Protein AF-A0A1G3THP5-F1 (afdb_monomer)

Solvent-accessible surface area (backbone atoms only — not comparable to full-atom values): 10251 Å² total; per-residue (Å²): 130,65,86,86,72,69,82,85,70,84,85,73,82,90,77,93,78,91,86,88,87,84,84,90,81,90,80,81,98,80,82,95,80,71,85,74,74,64,60,74,77,39,87,92,44,72,50,71,66,55,42,56,51,51,51,56,50,51,56,52,38,53,52,41,42,47,55,46,49,52,53,32,54,75,46,64,29,49,76,62,90,88,84,77,66,89,88,74,44,69,65,60,50,55,60,50,39,73,80,68,53,96,65,46,52,39,42,81,39,82,35,46,82,64,58,63,64,30,51,53,34,40,75,72,72,34,54,49,44,70,41,72,43,56,78,46,89,65,86,52,36,67,59,51,52,60,52,50,79,79,54,77,50,88,79,28,47,32,58

Secondary structure (DSSP, 8-state):
--SSS-TT--------------------------SSGGGGG-TTS-SHHHHHHHHHHHHHHHHHHHHHHHHHHHTT-B-------TTSSHHHHHHHHHHH-SS-BEEEEEESS--HHHHHHHHTT-EEEEEE-TT-SS--HHHHHHHHTTS--TT-SB-

pLDDT: mean 77.77, std 23.6, range [28.91, 98.31]

Structure (mmCIF, N/CA/C/O backbone):
data_AF-A0A1G3THP5-F1
#
_entry.id   AF-A0A1G3THP5-F1
#
loop_
_atom_site.group_PDB
_atom_site.id
_atom_site.type_symbol
_atom_site.label_atom_id
_atom_site.label_alt_id
_atom_site.label_comp_id
_atom_site.label_asym_id
_atom_site.label_entity_id
_atom_site.label_seq_id
_atom_site.pdbx_PDB_ins_code
_atom_site.Cartn_x
_atom_site.Cartn_y
_atom_site.Cartn_z
_atom_site.occupancy
_atom_site.B_iso_or_equiv
_atom_site.auth_seq_id
_atom_site.auth_comp_id
_atom_site.auth_asym_id
_atom_site.auth_atom_id
_atom_site.pdbx_PDB_model_num
ATOM 1 N N . MET A 1 1 ? 18.717 -11.619 -1.882 1.00 45.84 1 MET A N 1
ATOM 2 C CA . MET A 1 1 ? 19.310 -10.300 -2.204 1.00 45.84 1 MET A CA 1
ATOM 3 C C . MET A 1 1 ? 18.783 -9.880 -3.571 1.00 45.84 1 MET A C 1
ATOM 5 O O . MET A 1 1 ? 18.995 -10.638 -4.513 1.00 45.84 1 MET A O 1
ATOM 9 N N . CYS A 1 2 ? 18.046 -8.767 -3.670 1.00 42.94 2 CYS A N 1
ATOM 10 C CA . CYS A 1 2 ? 17.528 -8.264 -4.951 1.00 42.94 2 CYS A CA 1
ATOM 11 C C . CYS A 1 2 ? 18.706 -7.951 -5.881 1.00 42.94 2 CYS A C 1
ATOM 13 O O . CYS A 1 2 ? 19.586 -7.182 -5.499 1.00 42.94 2 CYS A O 1
ATOM 15 N N . LYS A 1 3 ? 18.758 -8.582 -7.058 1.00 43.69 3 LYS A N 1
ATOM 16 C CA . LYS A 1 3 ? 19.877 -8.430 -8.005 1.00 43.69 3 LYS A CA 1
ATOM 17 C C . LYS A 1 3 ? 19.733 -7.208 -8.915 1.00 43.69 3 LYS A C 1
ATOM 19 O O . LYS A 1 3 ? 20.721 -6.782 -9.498 1.00 43.69 3 LYS A O 1
ATOM 24 N N . ASP A 1 4 ? 18.541 -6.617 -8.959 1.00 48.41 4 ASP A N 1
ATOM 25 C CA . ASP A 1 4 ? 18.167 -5.667 -10.011 1.00 48.41 4 ASP A CA 1
ATOM 26 C C . ASP A 1 4 ? 18.091 -4.203 -9.540 1.00 48.41 4 ASP A C 1
ATOM 28 O O . ASP A 1 4 ? 17.915 -3.306 -10.355 1.00 48.41 4 ASP A O 1
ATOM 32 N N . CYS A 1 5 ? 18.257 -3.928 -8.239 1.00 48.94 5 CYS A N 1
ATOM 33 C CA . CYS A 1 5 ? 18.034 -2.587 -7.667 1.00 48.94 5 CYS A CA 1
ATOM 34 C C . CYS A 1 5 ? 19.280 -1.933 -7.043 1.00 48.94 5 CYS A C 1
ATOM 36 O O . CYS A 1 5 ? 19.170 -0.981 -6.278 1.00 48.94 5 CYS A O 1
ATOM 38 N N . GLY A 1 6 ? 20.488 -2.426 -7.331 1.00 45.19 6 GLY A N 1
ATOM 39 C CA . GLY A 1 6 ? 21.721 -1.721 -6.946 1.00 45.19 6 GLY A CA 1
ATOM 40 C C . GLY A 1 6 ? 22.001 -1.602 -5.436 1.00 45.19 6 GLY A C 1
ATOM 41 O O . GLY A 1 6 ? 22.964 -0.943 -5.056 1.00 45.19 6 GLY A O 1
ATOM 42 N N . CYS A 1 7 ? 21.246 -2.279 -4.559 1.00 41.06 7 CYS A N 1
ATOM 43 C CA . CYS A 1 7 ? 21.456 -2.256 -3.100 1.00 41.06 7 CYS A CA 1
ATOM 44 C C . CYS A 1 7 ? 22.806 -2.839 -2.621 1.00 41.06 7 CYS A C 1
ATOM 46 O O . CYS A 1 7 ? 23.056 -2.869 -1.421 1.00 41.06 7 CYS A O 1
ATOM 48 N N . SER A 1 8 ? 23.674 -3.329 -3.511 1.00 32.75 8 SER A N 1
ATOM 49 C CA . SER A 1 8 ? 24.929 -4.010 -3.150 1.00 32.75 8 SER A CA 1
ATOM 50 C C . SER A 1 8 ? 26.199 -3.158 -3.286 1.00 32.75 8 SER A C 1
ATOM 52 O O . SER A 1 8 ? 27.281 -3.714 -3.150 1.00 32.75 8 SER A O 1
ATOM 54 N N . ILE A 1 9 ? 26.112 -1.851 -3.574 1.00 43.94 9 ILE A N 1
ATOM 55 C CA . ILE A 1 9 ? 27.302 -1.054 -3.959 1.00 43.94 9 ILE A CA 1
ATOM 56 C C . ILE A 1 9 ? 27.794 -0.086 -2.864 1.00 43.94 9 ILE A C 1
ATOM 58 O O . ILE A 1 9 ? 28.904 0.427 -2.961 1.00 43.94 9 ILE A O 1
ATOM 62 N N . VAL A 1 10 ? 27.051 0.141 -1.777 1.00 35.81 10 VAL A N 1
ATOM 63 C CA . VAL A 1 10 ? 27.459 1.144 -0.774 1.00 35.81 10 VAL A CA 1
ATOM 64 C C . VAL A 1 10 ? 28.277 0.526 0.369 1.00 35.81 10 VAL A C 1
ATOM 66 O O . VAL A 1 10 ? 27.806 0.419 1.497 1.00 35.81 10 VAL A O 1
ATOM 69 N N . GLU A 1 11 ? 29.531 0.157 0.100 1.00 36.47 11 GLU A N 1
ATOM 70 C CA . GLU A 1 11 ? 30.569 0.239 1.138 1.00 36.47 11 GLU A CA 1
ATOM 71 C C . GLU A 1 11 ? 31.128 1.668 1.134 1.00 36.47 11 GLU A C 1
ATOM 73 O O . GLU A 1 11 ? 32.028 1.999 0.366 1.00 36.47 11 GLU A O 1
ATOM 78 N N . HIS A 1 12 ? 30.595 2.539 1.996 1.00 37.97 12 HIS A N 1
ATOM 79 C CA . HIS A 1 12 ? 31.240 3.815 2.305 1.00 37.97 12 HIS A CA 1
ATOM 80 C C . HIS A 1 12 ? 31.624 3.870 3.781 1.00 37.97 12 HIS A C 1
ATOM 82 O O . HIS A 1 12 ? 30.811 4.078 4.678 1.00 37.97 12 HIS A O 1
ATOM 88 N N . SER A 1 13 ? 32.923 3.679 3.993 1.00 31.45 13 SER A N 1
ATOM 89 C CA . SER A 1 13 ? 33.682 3.986 5.198 1.00 31.45 13 SER A CA 1
ATOM 90 C C . SER A 1 13 ? 33.351 5.375 5.756 1.00 31.45 13 SER A C 1
ATOM 92 O O . SER A 1 13 ? 33.459 6.380 5.052 1.00 31.45 13 SER A O 1
ATOM 94 N N . HIS A 1 14 ? 33.015 5.433 7.043 1.00 32.91 14 HIS A N 1
ATOM 95 C CA . HIS A 1 14 ? 32.841 6.673 7.792 1.00 32.91 14 HIS A CA 1
ATOM 96 C C . HIS A 1 14 ? 34.148 7.480 7.864 1.00 32.91 14 HIS A C 1
ATOM 98 O O . HIS A 1 14 ? 35.154 6.995 8.380 1.00 32.91 14 HIS A O 1
ATOM 104 N N . SER A 1 15 ? 34.112 8.750 7.453 1.00 30.56 15 SER A N 1
ATOM 105 C CA . SER A 1 15 ? 35.071 9.757 7.919 1.00 30.56 15 SER A CA 1
ATOM 106 C C . SER A 1 15 ? 34.335 11.041 8.303 1.00 30.56 15 SER A C 1
ATOM 108 O O . SER A 1 15 ? 33.785 11.732 7.448 1.00 30.56 15 SER A O 1
ATOM 110 N N . HIS A 1 16 ? 34.325 11.352 9.598 1.00 42.72 16 HIS A N 1
ATOM 111 C CA . HIS A 1 16 ? 33.852 12.622 10.145 1.00 42.72 16 HIS A CA 1
ATOM 112 C C . HIS A 1 16 ? 34.737 13.785 9.689 1.00 42.72 16 HIS A C 1
ATOM 114 O O . HIS A 1 16 ? 35.948 13.712 9.886 1.00 42.72 16 HIS A O 1
ATOM 120 N N . LYS A 1 17 ? 34.130 14.891 9.233 1.00 32.44 17 LYS A N 1
ATOM 121 C CA . LYS A 1 17 ? 34.606 16.262 9.498 1.00 32.44 17 LYS A CA 1
ATOM 122 C C . LYS A 1 17 ? 33.419 17.227 9.577 1.00 32.44 17 LYS A C 1
ATOM 124 O O . LYS A 1 17 ? 32.581 17.257 8.684 1.00 32.44 17 LYS A O 1
ATOM 129 N N . GLU A 1 18 ? 33.359 17.985 10.668 1.00 37.09 18 GLU A N 1
ATOM 130 C CA . GLU A 1 18 ? 32.409 19.078 10.887 1.00 37.09 18 GLU A CA 1
ATOM 131 C C . GLU A 1 18 ? 32.641 20.255 9.922 1.00 37.09 18 GLU A C 1
ATOM 133 O O . GLU A 1 18 ? 33.788 20.550 9.581 1.00 37.09 18 GLU A O 1
ATOM 138 N N . SER A 1 19 ? 31.575 20.984 9.554 1.00 32.19 19 SER A N 1
ATOM 139 C CA . SER A 1 19 ? 31.334 22.390 9.963 1.00 32.19 19 SER A CA 1
ATOM 140 C C . SER A 1 19 ? 30.453 23.203 8.979 1.00 32.19 19 SER A C 1
ATOM 142 O O . SER A 1 19 ? 30.630 23.166 7.767 1.00 32.19 19 SER A O 1
ATOM 144 N N . HIS A 1 20 ? 29.561 24.005 9.581 1.00 34.69 20 HIS A N 1
ATOM 145 C CA . HIS A 1 20 ? 28.909 25.243 9.109 1.00 34.69 20 HIS A CA 1
ATOM 146 C C . HIS A 1 20 ? 27.498 25.255 8.471 1.00 34.69 20 HIS A C 1
ATOM 148 O O . HIS A 1 20 ? 27.110 24.476 7.612 1.00 34.69 20 HIS A O 1
ATOM 154 N N . SER A 1 21 ? 26.753 26.241 8.986 1.00 35.94 21 SER A N 1
ATOM 155 C CA . SER A 1 21 ? 25.355 26.657 8.831 1.00 35.94 21 SER A CA 1
ATOM 156 C C . SER A 1 21 ? 24.971 27.198 7.449 1.00 35.94 21 SER A C 1
ATOM 158 O O . SER A 1 21 ? 25.844 27.766 6.814 1.00 35.94 21 SER A O 1
ATOM 160 N N . HIS A 1 22 ? 23.670 27.208 7.085 1.00 35.81 22 HIS A N 1
ATOM 161 C CA . HIS A 1 22 ? 22.895 28.424 6.721 1.00 35.81 22 HIS A CA 1
ATOM 162 C C . HIS A 1 22 ? 21.406 28.158 6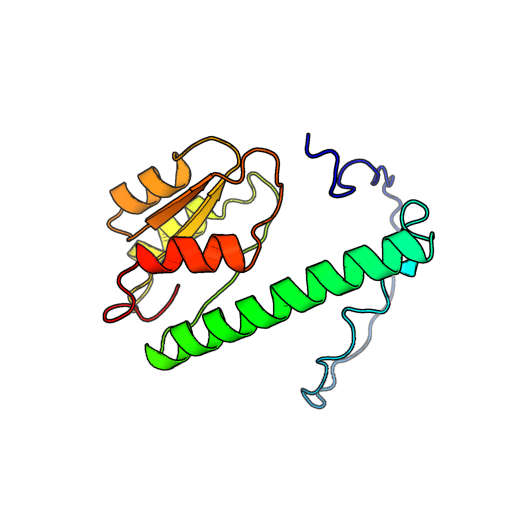.352 1.00 35.81 22 HIS A C 1
ATOM 164 O O . HIS A 1 22 ? 21.101 27.368 5.472 1.00 35.81 22 HIS A O 1
ATOM 170 N N . LYS A 1 23 ? 20.524 28.901 7.048 1.00 30.67 23 LYS A N 1
ATOM 171 C CA . LYS A 1 23 ? 19.254 29.591 6.691 1.00 30.67 23 LYS A CA 1
ATOM 172 C C . LYS A 1 23 ? 18.235 28.999 5.686 1.00 30.67 23 LYS A C 1
ATOM 174 O O . LYS A 1 23 ? 18.523 28.773 4.520 1.00 30.67 23 LYS A O 1
ATOM 179 N N . HIS A 1 24 ? 16.977 28.973 6.146 1.00 41.00 24 HIS A N 1
ATOM 180 C CA . HIS A 1 24 ? 15.733 28.763 5.393 1.00 41.00 24 HIS A CA 1
ATOM 181 C C . HIS A 1 24 ? 15.390 29.903 4.414 1.00 41.00 24 HIS A C 1
ATOM 183 O O . HIS A 1 24 ? 15.560 31.075 4.756 1.00 41.00 24 HIS A O 1
ATOM 189 N N . HIS A 1 25 ? 14.762 29.563 3.281 1.00 28.91 25 HIS A N 1
ATOM 190 C CA . HIS A 1 25 ? 13.753 30.411 2.632 1.00 28.91 25 HIS A CA 1
ATOM 191 C C . HIS A 1 25 ? 12.792 29.578 1.760 1.00 28.91 25 HIS A C 1
ATOM 193 O O . HIS A 1 25 ? 13.227 28.726 0.990 1.00 28.91 25 HIS A O 1
ATOM 199 N N . HIS A 1 26 ? 11.487 29.829 1.901 1.00 44.22 26 HIS A N 1
ATOM 200 C CA . HIS A 1 26 ? 10.405 29.241 1.102 1.00 44.22 26 HIS A CA 1
ATOM 201 C C . HIS A 1 26 ? 10.349 29.836 -0.314 1.00 44.22 26 HIS A C 1
ATOM 203 O O . HIS A 1 26 ? 10.529 31.045 -0.473 1.00 44.22 26 HIS A O 1
ATOM 209 N N . GLY A 1 27 ? 9.998 29.013 -1.310 1.00 31.16 27 GLY A N 1
ATOM 210 C CA . GLY A 1 27 ? 9.650 29.472 -2.657 1.00 31.16 27 GLY A CA 1
ATOM 211 C C . GLY A 1 27 ? 9.184 28.347 -3.589 1.00 31.16 27 GLY A C 1
ATOM 212 O O . GLY A 1 27 ? 10.003 27.594 -4.089 1.00 31.16 27 GLY A O 1
ATOM 213 N N . ASN A 1 28 ? 7.870 28.302 -3.823 1.00 34.28 28 ASN A N 1
ATOM 214 C CA . ASN A 1 28 ? 7.138 27.726 -4.960 1.00 34.28 28 ASN A CA 1
ATOM 215 C C . ASN A 1 28 ? 7.342 26.249 -5.354 1.00 34.28 28 ASN A C 1
ATOM 217 O O . ASN A 1 28 ? 8.298 25.846 -6.006 1.00 34.28 28 ASN A O 1
ATOM 221 N N . SER A 1 29 ? 6.287 25.484 -5.076 1.00 47.81 29 SER A N 1
ATOM 222 C CA . SER A 1 29 ? 5.952 24.172 -5.618 1.00 47.81 29 SER A CA 1
ATOM 223 C C . SER A 1 29 ? 5.668 24.222 -7.125 1.00 47.81 29 SER A C 1
ATOM 225 O O . SER A 1 29 ? 4.537 24.478 -7.523 1.00 47.81 29 SER A O 1
ATOM 227 N N . HIS A 1 30 ? 6.670 23.939 -7.952 1.00 43.38 30 HIS A N 1
ATOM 228 C CA . HIS A 1 30 ? 6.501 23.388 -9.301 1.00 43.38 30 HIS A CA 1
ATOM 229 C C . HIS A 1 30 ? 7.784 22.640 -9.679 1.00 43.38 30 HIS A C 1
ATOM 231 O O . HIS A 1 30 ? 8.674 23.204 -10.304 1.00 43.38 30 HIS A O 1
ATOM 237 N N . GLU A 1 31 ? 7.895 21.367 -9.300 1.00 37.97 31 GLU A N 1
ATOM 238 C CA . GLU A 1 31 ? 8.983 20.505 -9.776 1.00 37.97 31 GLU A CA 1
ATOM 239 C C . GLU A 1 31 ? 8.441 19.096 -10.044 1.00 37.97 31 GLU A C 1
ATOM 241 O O . GLU A 1 31 ? 8.585 18.171 -9.257 1.00 37.97 31 GLU A O 1
ATOM 246 N N . HIS A 1 32 ? 7.772 18.939 -11.188 1.00 45.12 32 HIS A N 1
ATOM 247 C CA . HIS A 1 32 ? 7.472 17.630 -11.780 1.00 45.12 32 HIS A CA 1
ATOM 248 C C . HIS A 1 32 ? 8.368 17.399 -13.003 1.00 45.12 32 HIS A C 1
ATOM 250 O O . HIS A 1 32 ? 7.914 17.013 -14.076 1.00 45.12 32 HIS A O 1
ATOM 256 N N . GLN A 1 33 ? 9.659 17.710 -12.869 1.00 47.84 33 GLN A N 1
ATOM 257 C CA . GLN A 1 33 ? 10.600 17.591 -13.979 1.00 47.84 33 GLN A CA 1
ATOM 258 C C . GLN A 1 33 ? 12.022 17.272 -13.504 1.00 47.84 33 GLN A C 1
ATOM 260 O O . GLN A 1 33 ? 12.969 17.914 -13.932 1.00 47.84 33 GLN A O 1
ATOM 265 N N . LYS A 1 34 ? 12.190 16.298 -12.599 1.00 41.19 34 LYS A N 1
ATOM 266 C CA . LYS A 1 34 ? 13.528 15.815 -12.190 1.00 41.19 34 LYS A CA 1
ATOM 267 C C . LYS A 1 34 ? 13.665 14.299 -12.044 1.00 41.19 34 LYS A C 1
ATOM 269 O O . LYS A 1 34 ? 14.634 13.817 -11.476 1.00 41.19 34 LYS A O 1
ATOM 274 N N . THR A 1 35 ? 12.747 13.513 -12.599 1.00 48.09 35 THR A N 1
ATOM 275 C CA . THR A 1 35 ? 12.878 12.043 -12.591 1.00 48.09 35 THR A CA 1
ATOM 276 C C . THR A 1 35 ? 13.718 11.490 -13.748 1.00 48.09 35 THR A C 1
ATOM 278 O O . THR A 1 35 ? 14.044 10.308 -13.741 1.00 48.09 35 THR A O 1
ATOM 281 N N . HIS A 1 36 ? 14.118 12.319 -14.722 1.00 47.22 36 HIS A N 1
ATOM 282 C CA . HIS A 1 36 ? 14.885 11.864 -15.892 1.00 47.22 36 HIS A CA 1
ATOM 283 C C . HIS A 1 36 ? 16.402 12.112 -15.819 1.00 47.22 36 HIS A C 1
ATOM 285 O O . HIS A 1 36 ? 17.127 11.553 -16.636 1.00 47.22 36 HIS A O 1
ATOM 291 N N . GLU A 1 37 ? 16.910 12.901 -14.867 1.00 44.84 37 GLU A N 1
ATOM 292 C CA . GLU A 1 37 ? 18.334 13.294 -14.863 1.00 44.84 37 GLU A CA 1
ATOM 293 C C . GLU A 1 37 ? 19.275 12.239 -14.251 1.00 44.84 37 GLU A C 1
ATOM 295 O O . GLU A 1 37 ? 20.458 12.223 -14.576 1.00 44.84 37 GLU A O 1
ATOM 300 N N . HIS A 1 38 ? 18.762 11.287 -13.464 1.00 49.25 38 HIS A N 1
ATOM 301 C CA . HIS A 1 38 ? 19.589 10.284 -12.770 1.00 49.25 38 HIS A CA 1
ATOM 302 C C . HIS A 1 38 ? 19.764 8.948 -13.510 1.00 49.25 38 HIS A C 1
ATOM 304 O O . HIS A 1 38 ? 20.424 8.041 -13.005 1.00 49.25 38 HIS A O 1
ATOM 310 N N . LEU A 1 39 ? 1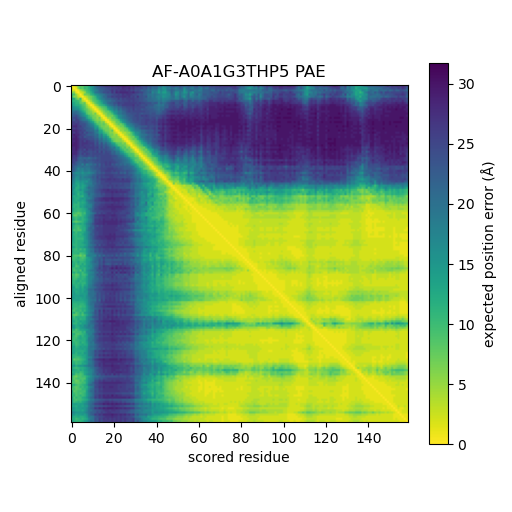9.221 8.801 -14.724 1.00 50.56 39 LEU A N 1
ATOM 311 C CA . LEU A 1 39 ? 19.461 7.602 -15.545 1.00 50.56 39 LEU A CA 1
ATOM 312 C C . LEU A 1 39 ? 20.941 7.463 -15.951 1.00 50.56 39 LEU A C 1
ATOM 314 O O . LEU A 1 39 ? 21.398 6.352 -16.205 1.00 50.56 39 LEU A O 1
ATOM 318 N N . HIS A 1 40 ? 21.687 8.573 -15.978 1.00 49.25 40 HIS A N 1
ATOM 319 C CA . HIS A 1 40 ? 23.096 8.628 -16.380 1.00 49.25 40 HIS A CA 1
ATOM 320 C C . HIS A 1 40 ? 24.099 8.283 -15.264 1.00 49.25 40 HIS A C 1
ATOM 322 O O . HIS A 1 40 ? 25.273 8.050 -15.558 1.00 49.25 40 HIS A O 1
ATOM 328 N N . ASP A 1 41 ? 23.658 8.209 -14.003 1.00 52.44 41 ASP A N 1
ATOM 329 C CA . ASP A 1 41 ? 24.542 7.984 -12.848 1.00 52.44 41 ASP A CA 1
ATOM 330 C C . ASP A 1 41 ? 24.852 6.497 -12.600 1.00 52.44 41 ASP A C 1
ATOM 332 O O . ASP A 1 41 ? 25.655 6.161 -11.728 1.00 52.44 41 ASP A O 1
ATOM 336 N N . ASN A 1 42 ? 24.246 5.584 -13.371 1.00 55.56 42 ASN A N 1
ATOM 337 C CA . ASN A 1 42 ? 24.503 4.150 -13.274 1.00 55.56 42 ASN A CA 1
ATOM 338 C C . ASN A 1 42 ? 25.314 3.649 -14.488 1.00 55.56 42 ASN A C 1
ATOM 340 O O . ASN A 1 42 ? 24.748 3.473 -15.572 1.00 55.56 42 ASN A O 1
ATOM 344 N N . PRO A 1 43 ? 26.617 3.334 -14.326 1.00 56.34 43 PRO A N 1
ATOM 345 C CA . PRO A 1 43 ? 27.487 2.879 -15.414 1.00 56.34 43 PRO A CA 1
ATOM 346 C C . PRO A 1 43 ? 26.973 1.645 -16.167 1.00 56.34 43 PRO A C 1
ATOM 348 O O . PRO A 1 43 ? 27.370 1.416 -17.307 1.00 56.34 43 PRO A O 1
ATOM 351 N N . GLN A 1 44 ? 26.093 0.849 -15.547 1.00 57.97 44 GLN A N 1
ATOM 352 C CA . GLN A 1 44 ? 25.524 -0.367 -16.133 1.00 57.97 44 GLN A CA 1
ATOM 353 C C . GLN A 1 44 ? 24.317 -0.104 -17.050 1.00 57.97 44 GLN A C 1
ATOM 355 O O . GLN A 1 44 ? 23.879 -1.020 -17.744 1.00 57.97 44 GLN A O 1
ATOM 360 N N . LEU A 1 45 ? 23.783 1.123 -17.085 1.00 57.59 45 LEU A N 1
ATOM 361 C CA . LEU A 1 45 ? 22.550 1.471 -17.808 1.00 57.59 45 LEU A CA 1
ATOM 362 C C . LEU A 1 45 ? 22.765 2.455 -18.973 1.00 57.59 45 LEU A C 1
ATOM 364 O O . LEU A 1 45 ? 21.799 2.894 -19.589 1.00 57.59 45 LEU A O 1
ATOM 368 N N . ASN A 1 46 ? 24.018 2.756 -19.325 1.00 62.41 46 ASN A N 1
ATOM 369 C CA . ASN A 1 46 ? 24.373 3.827 -20.265 1.00 62.41 46 ASN A CA 1
ATOM 370 C C . ASN A 1 46 ? 24.283 3.467 -21.766 1.00 62.41 46 ASN A C 1
ATOM 372 O O . ASN A 1 46 ? 24.655 4.284 -22.609 1.00 62.41 46 ASN A O 1
ATOM 376 N N . ASP A 1 47 ? 23.796 2.276 -22.137 1.00 77.56 47 ASP A N 1
ATOM 377 C CA . ASP A 1 47 ? 23.541 1.953 -23.549 1.00 77.56 47 ASP A CA 1
ATOM 378 C C . ASP A 1 47 ? 22.227 2.608 -24.036 1.00 77.56 47 ASP A C 1
ATOM 380 O O . ASP A 1 47 ? 21.189 2.446 -23.387 1.00 77.56 47 ASP A O 1
ATOM 384 N N . PRO A 1 48 ? 22.205 3.308 -25.190 1.00 73.50 48 PRO A N 1
ATOM 385 C CA . PRO A 1 48 ? 21.018 4.018 -25.677 1.00 73.50 48 PRO A CA 1
ATOM 386 C C . PRO A 1 48 ? 19.761 3.152 -25.835 1.00 73.50 48 PRO A C 1
ATOM 388 O O . PRO A 1 48 ? 18.644 3.656 -25.674 1.00 73.50 48 PRO A O 1
ATOM 391 N N . LYS A 1 49 ? 19.903 1.853 -26.144 1.00 74.38 49 LYS A N 1
ATOM 392 C CA . LYS A 1 49 ? 18.744 0.951 -26.229 1.00 74.38 49 LYS A CA 1
ATOM 393 C C . LYS A 1 49 ? 18.203 0.639 -24.839 1.00 74.38 49 LYS A C 1
ATOM 395 O O . LYS A 1 49 ? 16.987 0.661 -24.661 1.00 74.38 49 LYS A O 1
ATOM 400 N N . THR A 1 50 ? 19.082 0.409 -23.866 1.00 73.62 50 THR A N 1
ATOM 401 C CA . THR A 1 50 ? 18.718 0.204 -22.457 1.00 73.62 50 THR A CA 1
ATOM 402 C C . THR A 1 50 ? 17.982 1.417 -21.896 1.00 73.62 50 THR A C 1
ATOM 404 O O . THR A 1 50 ? 16.895 1.259 -21.343 1.00 73.62 50 THR A O 1
ATOM 407 N N . ILE A 1 51 ? 18.492 2.628 -22.142 1.00 78.12 51 ILE A N 1
ATOM 408 C CA . ILE A 1 51 ? 17.833 3.876 -21.728 1.00 78.12 51 ILE A CA 1
ATOM 409 C C . ILE A 1 51 ? 16.435 3.972 -22.351 1.00 78.12 51 ILE A C 1
ATOM 411 O O . ILE A 1 51 ? 15.456 4.152 -21.633 1.00 78.12 51 ILE A O 1
ATOM 415 N N . SER A 1 52 ? 16.306 3.764 -23.668 1.00 75.38 52 SER A N 1
ATOM 416 C CA . SER A 1 52 ? 15.006 3.838 -24.352 1.00 75.38 52 SER A CA 1
ATOM 417 C C . SER A 1 52 ? 13.974 2.848 -23.799 1.00 75.38 52 SER A C 1
ATOM 419 O O . SER A 1 52 ? 12.787 3.171 -23.721 1.00 75.38 52 SER A O 1
ATOM 421 N N . VAL A 1 53 ? 14.401 1.639 -23.424 1.00 79.06 53 VAL A N 1
ATOM 422 C CA . VAL A 1 53 ? 13.514 0.631 -22.831 1.00 79.06 53 VAL A CA 1
ATOM 423 C C . VAL A 1 53 ? 13.095 1.036 -21.420 1.00 79.06 53 VAL A C 1
ATOM 425 O O . VAL A 1 53 ? 11.901 1.000 -21.127 1.00 79.06 53 VAL A O 1
ATOM 428 N N . ILE A 1 54 ? 14.036 1.466 -20.575 1.00 80.88 54 ILE A N 1
ATOM 429 C CA . ILE A 1 54 ? 13.743 1.897 -19.200 1.00 80.88 54 ILE A CA 1
ATOM 430 C C . ILE A 1 54 ? 12.787 3.087 -19.205 1.00 80.88 54 ILE A C 1
ATOM 432 O O . ILE A 1 54 ? 11.775 3.042 -18.513 1.00 80.88 54 ILE A O 1
ATOM 436 N N . THR A 1 55 ? 13.035 4.100 -20.040 1.00 79.56 55 THR A N 1
ATOM 437 C CA . THR A 1 55 ? 12.136 5.255 -20.167 1.00 79.56 55 THR A CA 1
ATOM 438 C C . THR A 1 55 ? 10.722 4.814 -20.533 1.00 79.56 55 THR A C 1
ATOM 440 O O . THR A 1 55 ? 9.776 5.191 -19.858 1.00 79.56 55 THR A O 1
ATOM 443 N N . LYS A 1 56 ? 10.557 3.919 -21.518 1.00 82.94 56 LYS A N 1
ATOM 444 C CA . LYS A 1 56 ? 9.226 3.408 -21.893 1.00 82.94 56 LYS A CA 1
ATOM 445 C C . LYS A 1 56 ? 8.528 2.638 -20.769 1.00 82.94 56 LYS A C 1
ATOM 447 O O . LYS A 1 56 ? 7.299 2.619 -20.735 1.00 82.94 56 LYS A O 1
ATOM 452 N N . ILE A 1 57 ? 9.276 1.947 -19.909 1.00 82.69 57 ILE A N 1
ATOM 453 C CA . ILE A 1 57 ? 8.721 1.231 -18.752 1.00 82.69 57 ILE A CA 1
ATOM 454 C C . ILE A 1 57 ? 8.262 2.236 -17.691 1.00 82.69 57 ILE A C 1
ATOM 456 O O . ILE A 1 57 ? 7.126 2.135 -17.228 1.00 82.69 57 ILE A O 1
ATOM 460 N N . LEU A 1 58 ? 9.095 3.229 -17.369 1.00 87.19 58 LEU A N 1
ATOM 461 C CA . LEU A 1 58 ? 8.754 4.300 -16.429 1.00 87.19 58 LEU A CA 1
ATOM 462 C C . LEU A 1 58 ? 7.543 5.107 -16.914 1.00 87.19 58 LEU A C 1
ATOM 464 O O . LEU A 1 58 ? 6.600 5.286 -16.154 1.00 87.19 58 LEU A O 1
ATOM 468 N N . ASP A 1 59 ? 7.489 5.460 -18.201 1.00 88.62 59 ASP A N 1
ATOM 469 C CA . ASP A 1 59 ? 6.354 6.179 -18.796 1.00 88.62 59 ASP A CA 1
ATOM 470 C C . ASP A 1 59 ? 5.039 5.393 -18.676 1.00 88.62 59 ASP A C 1
ATOM 472 O O . ASP A 1 59 ? 3.963 5.967 -18.499 1.00 88.62 59 ASP A O 1
ATOM 476 N N . LYS A 1 60 ? 5.093 4.061 -18.813 1.00 91.31 60 LYS A N 1
ATOM 477 C CA . LYS A 1 60 ? 3.916 3.203 -18.612 1.00 91.31 60 LYS A CA 1
ATOM 478 C C . LYS A 1 60 ? 3.503 3.162 -17.146 1.00 91.31 60 LYS A C 1
ATOM 480 O O . LYS A 1 60 ? 2.311 3.232 -16.865 1.00 91.31 60 LYS A O 1
ATOM 485 N N . ASN A 1 61 ? 4.470 3.066 -16.238 1.00 92.25 61 ASN A N 1
ATOM 486 C CA . ASN A 1 61 ? 4.209 3.104 -14.806 1.00 92.25 61 ASN A CA 1
ATOM 487 C C . ASN A 1 61 ? 3.590 4.444 -14.378 1.00 92.25 61 ASN A C 1
ATOM 489 O O . ASN A 1 61 ? 2.630 4.447 -13.617 1.00 92.25 61 ASN A O 1
ATOM 493 N N . ASP A 1 62 ? 4.071 5.569 -14.909 1.00 92.75 62 ASP A N 1
ATOM 494 C CA . ASP A 1 62 ? 3.546 6.901 -14.587 1.00 92.75 62 ASP A CA 1
ATOM 495 C C . ASP A 1 62 ? 2.106 7.102 -15.062 1.00 92.75 62 ASP A C 1
ATOM 497 O O . ASP A 1 62 ? 1.310 7.741 -14.364 1.00 92.75 62 ASP A O 1
ATOM 501 N N . LYS A 1 63 ? 1.753 6.521 -16.216 1.00 94.94 63 LYS A N 1
ATOM 502 C CA . LYS A 1 63 ? 0.367 6.493 -16.703 1.00 94.94 63 LYS A CA 1
ATOM 503 C C . LYS A 1 63 ? -0.543 5.741 -15.739 1.00 94.94 63 LYS A C 1
ATOM 505 O O . LYS A 1 63 ? -1.564 6.290 -15.337 1.00 94.94 63 LYS A O 1
ATOM 510 N N . GLU A 1 64 ? -0.152 4.544 -15.306 1.00 96.50 64 GLU A N 1
ATOM 511 C CA . GLU A 1 64 ? -0.949 3.802 -14.321 1.00 96.50 64 GLU A CA 1
ATOM 512 C C . GLU A 1 64 ? -0.981 4.462 -12.950 1.00 96.50 64 GLU A C 1
ATOM 514 O O . GLU A 1 64 ? -2.019 4.497 -12.295 1.00 96.50 64 GLU A O 1
ATOM 519 N N . ALA A 1 65 ? 0.125 5.061 -12.517 1.00 96.69 65 ALA A N 1
ATOM 520 C CA . ALA A 1 65 ? 0.137 5.843 -11.291 1.00 96.69 65 ALA A CA 1
ATOM 521 C C . ALA A 1 65 ? -0.846 7.024 -11.389 1.00 96.69 65 ALA A C 1
ATOM 523 O O . ALA A 1 65 ? -1.459 7.392 -10.390 1.00 96.69 65 ALA A O 1
ATOM 524 N N . GLY A 1 66 ? -1.022 7.598 -12.586 1.00 97.69 66 GLY A N 1
ATOM 525 C CA . GLY A 1 66 ? -2.063 8.582 -12.889 1.00 97.69 66 GLY A CA 1
ATOM 526 C C . GLY A 1 66 ? -3.464 8.043 -12.630 1.00 97.69 66 GLY A C 1
ATOM 527 O O . GLY A 1 66 ? -4.199 8.641 -11.848 1.00 97.69 66 GLY A O 1
ATOM 528 N N . HIS A 1 67 ? -3.790 6.882 -13.195 1.00 97.50 67 HIS A N 1
ATOM 529 C CA . HIS A 1 67 ? -5.080 6.225 -12.980 1.00 97.50 67 HIS A CA 1
ATOM 530 C C . HIS A 1 67 ? -5.330 5.875 -11.507 1.00 97.50 67 HIS A C 1
ATOM 532 O O . HIS A 1 67 ? -6.422 6.111 -10.994 1.00 97.50 67 HIS A O 1
ATOM 538 N N . ASN A 1 68 ? -4.317 5.388 -10.787 1.00 97.69 68 ASN A N 1
ATOM 539 C CA . ASN A 1 68 ? -4.443 5.113 -9.354 1.00 97.69 68 ASN A CA 1
ATOM 540 C C . ASN A 1 68 ? -4.720 6.394 -8.555 1.00 97.69 68 ASN A C 1
ATOM 542 O O . ASN A 1 68 ? -5.577 6.392 -7.676 1.00 97.69 68 ASN A O 1
ATOM 546 N N . ARG A 1 69 ? -4.042 7.507 -8.873 1.00 98.25 69 ARG A N 1
ATOM 547 C CA . ARG A 1 69 ? -4.309 8.808 -8.236 1.00 98.25 69 ARG A CA 1
ATOM 548 C C . ARG A 1 69 ? -5.732 9.287 -8.502 1.00 98.25 69 ARG A C 1
ATOM 550 O O . ARG A 1 69 ? -6.387 9.749 -7.577 1.00 98.25 69 ARG A O 1
ATOM 557 N N . GLU A 1 70 ? -6.216 9.170 -9.736 1.00 98.00 70 GLU A N 1
ATOM 558 C CA . GLU A 1 70 ? -7.608 9.492 -10.079 1.00 98.00 70 GLU A CA 1
ATOM 559 C C . GLU A 1 70 ? -8.595 8.645 -9.268 1.00 98.00 70 GLU A C 1
ATOM 561 O O . GLU A 1 70 ? -9.571 9.182 -8.750 1.00 98.00 70 GLU A O 1
ATOM 566 N N . HIS A 1 71 ? -8.304 7.353 -9.094 1.00 97.25 71 HIS A N 1
ATOM 567 C CA . HIS A 1 71 ? -9.122 6.439 -8.304 1.00 97.25 71 HIS A CA 1
ATOM 568 C C . HIS A 1 71 ? -9.146 6.804 -6.812 1.00 97.25 71 HIS A C 1
ATOM 570 O O . HIS A 1 71 ? -10.217 6.879 -6.221 1.00 97.25 71 HIS A O 1
ATOM 576 N N . PHE A 1 72 ? -8.002 7.103 -6.194 1.00 98.12 72 PHE A N 1
ATOM 577 C CA . PHE A 1 72 ? -7.982 7.592 -4.810 1.00 98.12 72 PHE A CA 1
ATOM 578 C C . PHE A 1 72 ? -8.733 8.922 -4.663 1.00 98.12 72 PHE A C 1
ATOM 580 O O . PHE A 1 72 ? -9.553 9.076 -3.759 1.00 98.12 72 PHE A O 1
ATOM 587 N N . ASN A 1 73 ? -8.526 9.854 -5.600 1.00 97.62 73 ASN A N 1
ATOM 588 C CA . ASN A 1 73 ? -9.198 11.152 -5.598 1.00 97.62 73 ASN A CA 1
ATOM 589 C C . ASN A 1 73 ? -10.720 11.024 -5.745 1.00 97.62 73 ASN A C 1
ATOM 591 O O . ASN A 1 73 ? -11.448 11.772 -5.097 1.00 97.62 73 ASN A O 1
ATOM 595 N N . SER A 1 74 ? -11.221 10.086 -6.559 1.00 97.25 74 SER A N 1
ATOM 596 C CA . SER A 1 74 ? -12.669 9.883 -6.710 1.00 97.25 74 SER A CA 1
ATOM 597 C C . SER A 1 74 ? -13.332 9.379 -5.428 1.00 97.25 74 SER A C 1
ATOM 599 O O . SER A 1 74 ? -14.506 9.664 -5.214 1.00 97.25 74 SER A O 1
ATOM 601 N N . HIS A 1 75 ? -12.578 8.680 -4.575 1.00 97.50 75 HIS A N 1
ATOM 602 C CA . HIS A 1 75 ? -13.017 8.220 -3.252 1.00 97.50 75 HIS A CA 1
ATOM 603 C C . HIS A 1 75 ? -12.649 9.206 -2.131 1.00 97.50 75 HIS A C 1
ATOM 605 O O . HIS A 1 75 ? -12.952 8.958 -0.973 1.00 97.50 75 HIS A O 1
ATOM 611 N N . SER A 1 76 ? -12.016 10.342 -2.455 1.00 97.69 76 SER A N 1
ATOM 612 C CA . SER A 1 76 ? -11.489 11.311 -1.478 1.00 97.69 76 SER A CA 1
ATOM 613 C C . SER A 1 76 ? -10.510 10.707 -0.454 1.00 97.69 76 SER A C 1
ATOM 615 O O . SER A 1 76 ? -10.411 11.199 0.667 1.00 97.69 76 SER A O 1
ATOM 617 N N . VAL A 1 77 ? -9.758 9.676 -0.853 1.00 98.31 77 VAL A N 1
ATOM 618 C CA . VAL A 1 77 ? -8.769 8.986 -0.010 1.00 98.31 77 VAL A CA 1
ATOM 619 C C . VAL A 1 77 ? -7.387 9.606 -0.196 1.00 98.31 77 VAL A C 1
ATOM 621 O O . VAL A 1 77 ? -6.892 9.725 -1.320 1.00 98.31 77 VAL A O 1
ATOM 624 N N . LEU A 1 78 ? -6.712 9.945 0.902 1.00 98.00 78 LEU A N 1
ATOM 625 C CA . LEU A 1 78 ? -5.300 10.321 0.869 1.00 98.00 78 LEU A CA 1
ATOM 626 C C . LEU A 1 78 ? -4.431 9.064 0.737 1.00 98.00 78 LEU A C 1
ATOM 628 O O . LEU A 1 78 ? -4.373 8.255 1.655 1.00 98.00 78 LEU A O 1
ATOM 632 N N . CYS A 1 79 ? -3.708 8.923 -0.374 1.00 97.31 79 CYS A N 1
ATOM 633 C CA . CYS A 1 79 ? -2.744 7.834 -0.544 1.00 97.31 79 CYS A CA 1
ATOM 634 C C . CYS A 1 79 ? -1.343 8.239 -0.057 1.00 97.31 79 CYS A C 1
ATOM 636 O O . CYS A 1 79 ? -0.805 9.265 -0.487 1.00 97.31 79 CYS A O 1
ATOM 638 N N . ILE A 1 80 ? -0.732 7.418 0.803 1.00 96.88 80 ILE A N 1
ATOM 639 C CA . ILE A 1 80 ? 0.615 7.617 1.349 1.00 96.88 80 ILE A CA 1
ATOM 640 C C . ILE A 1 80 ? 1.499 6.416 1.007 1.00 96.88 80 ILE A C 1
ATOM 642 O O . ILE A 1 80 ? 1.315 5.309 1.498 1.00 96.88 80 ILE A O 1
ATOM 646 N N . ASN A 1 81 ? 2.556 6.653 0.228 1.00 95.69 81 ASN A N 1
ATOM 647 C CA . ASN A 1 81 ? 3.588 5.644 0.003 1.00 95.69 81 ASN A CA 1
ATOM 648 C C . ASN A 1 81 ? 4.640 5.673 1.128 1.00 95.69 81 ASN A C 1
ATOM 650 O O . ASN A 1 81 ? 5.466 6.589 1.185 1.00 95.69 81 ASN A O 1
ATOM 654 N N . LEU A 1 82 ? 4.640 4.659 2.000 1.00 94.69 82 LEU A N 1
ATOM 655 C CA . LEU A 1 82 ? 5.600 4.529 3.099 1.00 94.69 82 LEU A CA 1
ATOM 656 C C . LEU A 1 82 ? 6.780 3.612 2.733 1.00 94.69 82 LEU A C 1
ATOM 658 O O . LEU A 1 82 ? 6.702 2.387 2.835 1.00 94.69 82 LEU A O 1
ATOM 662 N N . MET A 1 83 ? 7.922 4.213 2.392 1.00 92.38 83 MET A N 1
ATOM 663 C CA . MET A 1 83 ? 9.163 3.493 2.072 1.00 92.38 83 MET A CA 1
ATOM 664 C C . MET A 1 83 ? 10.175 3.553 3.222 1.00 92.38 83 MET A C 1
ATOM 666 O O . MET A 1 83 ? 10.381 4.596 3.839 1.00 92.38 83 MET A O 1
ATOM 670 N N . SER A 1 84 ? 10.849 2.435 3.501 1.00 90.06 84 SER A N 1
ATOM 671 C CA . SER A 1 84 ? 11.951 2.371 4.470 1.00 90.06 84 SER A CA 1
ATOM 672 C C . SER A 1 84 ? 12.829 1.145 4.228 1.00 90.06 84 SER A C 1
ATOM 674 O O . SER A 1 84 ? 12.398 0.188 3.581 1.00 90.06 84 SER A O 1
ATOM 676 N N . SER A 1 85 ? 13.994 1.102 4.875 1.00 89.94 85 SER A N 1
ATOM 677 C CA . SER A 1 85 ? 14.793 -0.122 4.980 1.00 89.94 85 SER A CA 1
ATOM 678 C C . SER A 1 85 ? 14.024 -1.258 5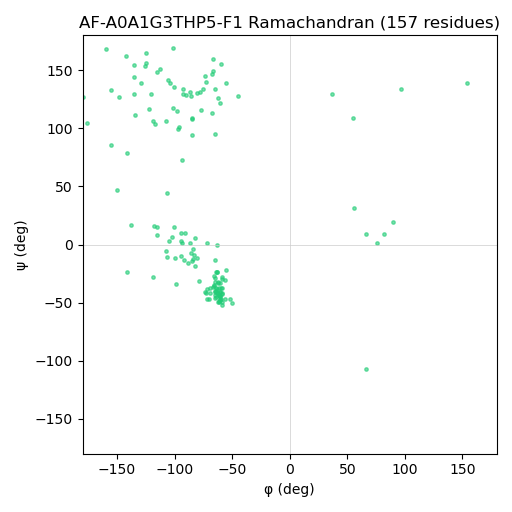.687 1.00 89.94 85 SER A C 1
ATOM 680 O O . SER A 1 85 ? 13.103 -0.996 6.479 1.00 89.94 85 SER A O 1
ATOM 682 N N . PRO A 1 86 ? 14.377 -2.532 5.432 1.00 86.06 86 PRO A N 1
ATOM 683 C CA . PRO A 1 86 ? 13.852 -3.664 6.192 1.00 86.06 86 PRO A CA 1
ATOM 684 C C . PRO A 1 86 ? 14.112 -3.500 7.695 1.00 86.06 86 PRO A C 1
ATOM 686 O O . PRO A 1 86 ? 15.182 -3.050 8.100 1.00 86.06 86 PRO A O 1
ATOM 689 N N . GLY A 1 87 ? 13.133 -3.852 8.531 1.00 86.25 87 GLY A N 1
ATOM 690 C CA . GLY A 1 87 ? 13.274 -3.791 9.991 1.00 86.25 87 GLY A CA 1
ATOM 691 C C . GLY A 1 87 ? 13.191 -2.393 10.622 1.00 86.25 87 GLY A C 1
ATOM 692 O O . GLY A 1 87 ? 13.254 -2.295 11.841 1.00 86.25 87 GLY A O 1
ATOM 693 N N . SER A 1 88 ? 12.978 -1.314 9.856 1.00 92.88 88 SER A N 1
ATOM 694 C CA . SER A 1 88 ? 12.842 0.052 10.409 1.00 92.88 88 SER A CA 1
ATOM 695 C C . SER A 1 88 ? 11.536 0.317 11.174 1.00 92.88 88 SER A C 1
ATOM 697 O O . SER A 1 88 ? 11.320 1.432 11.632 1.00 92.88 88 SER A O 1
ATOM 699 N N . GLY A 1 89 ? 10.656 -0.681 11.303 1.00 93.50 89 GLY A N 1
ATOM 700 C CA . GLY A 1 89 ? 9.452 -0.577 12.130 1.00 93.50 89 GLY A CA 1
ATOM 701 C C . GLY A 1 89 ? 8.194 -0.046 11.436 1.00 93.50 89 GLY A C 1
ATOM 702 O O . GLY A 1 89 ? 7.273 0.348 12.141 1.00 93.50 89 GLY A O 1
ATOM 703 N N . LYS A 1 90 ? 8.099 -0.070 10.094 1.00 95.06 90 LYS A N 1
ATOM 704 C CA . LYS A 1 90 ? 6.883 0.350 9.351 1.00 95.06 90 LYS A CA 1
ATOM 705 C C . LYS A 1 90 ? 5.609 -0.303 9.890 1.00 95.06 90 LYS A C 1
ATOM 707 O O . LYS A 1 90 ? 4.652 0.383 10.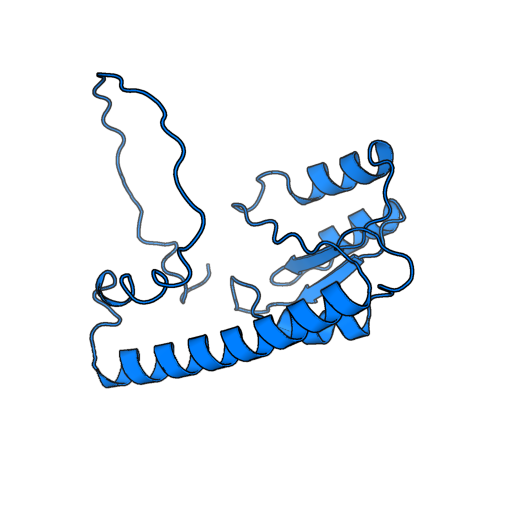219 1.00 95.06 90 LYS A O 1
ATOM 712 N N . THR A 1 91 ? 5.629 -1.623 10.041 1.00 94.38 91 THR A N 1
ATOM 713 C CA . THR A 1 91 ? 4.472 -2.391 10.512 1.00 94.38 91 THR A CA 1
ATOM 714 C C . THR A 1 91 ? 4.109 -2.022 11.948 1.00 94.38 91 THR A C 1
ATOM 716 O O . THR A 1 91 ? 2.943 -1.808 12.242 1.00 94.38 91 THR A O 1
ATOM 719 N N . ALA A 1 92 ? 5.105 -1.840 12.822 1.00 95.31 92 ALA A N 1
ATOM 720 C CA . ALA A 1 92 ? 4.876 -1.419 14.207 1.00 95.31 92 ALA A CA 1
ATOM 721 C C . ALA A 1 92 ? 4.300 0.006 14.307 1.00 95.31 92 ALA A C 1
ATOM 723 O O . ALA A 1 92 ? 3.472 0.284 15.175 1.00 95.31 92 ALA A O 1
ATOM 724 N N . LEU A 1 93 ? 4.715 0.907 13.409 1.00 96.06 93 LEU A N 1
ATOM 725 C CA . LEU A 1 93 ? 4.145 2.247 13.297 1.00 96.06 93 LEU A CA 1
ATOM 726 C C . LEU A 1 93 ? 2.660 2.178 12.919 1.00 96.06 93 LEU A C 1
ATOM 728 O O . LEU A 1 93 ? 1.842 2.791 13.595 1.00 96.06 93 LEU A O 1
ATOM 732 N N . LEU A 1 94 ? 2.311 1.406 11.888 1.00 96.44 94 LEU A N 1
ATOM 733 C CA . LEU A 1 94 ? 0.924 1.243 11.437 1.00 96.44 94 LEU A CA 1
ATOM 734 C C . LEU A 1 94 ? 0.044 0.557 12.498 1.00 96.44 94 LEU A C 1
ATOM 736 O O . LEU A 1 94 ? -1.080 0.989 12.733 1.00 96.44 94 LEU A O 1
ATOM 740 N N . GLU A 1 95 ? 0.571 -0.452 13.196 1.00 96.00 95 GLU A N 1
ATOM 741 C CA . GLU A 1 95 ? -0.106 -1.098 14.333 1.00 96.00 95 GLU A CA 1
ATOM 742 C C . GLU A 1 95 ? -0.356 -0.138 15.502 1.00 96.00 95 GLU A C 1
ATOM 744 O O . GLU A 1 95 ? -1.331 -0.300 16.226 1.00 96.00 95 GLU A O 1
ATOM 749 N N . SER A 1 96 ? 0.534 0.831 15.725 1.00 96.12 96 SER A N 1
ATOM 750 C CA . SER A 1 96 ? 0.346 1.847 16.769 1.00 96.12 96 SER A CA 1
ATOM 751 C C . SER A 1 96 ? -0.627 2.934 16.312 1.00 96.12 96 SER A C 1
ATOM 753 O O . SER A 1 96 ? -1.360 3.497 17.122 1.00 96.12 96 SER A O 1
ATOM 755 N N . LEU A 1 97 ? -0.651 3.223 15.008 1.00 95.62 97 LEU A N 1
ATOM 756 C CA . LEU A 1 97 ? -1.538 4.215 14.417 1.00 95.62 97 LEU A CA 1
ATOM 757 C C . LEU A 1 97 ? -3.011 3.808 14.539 1.00 95.62 97 LEU A C 1
ATOM 759 O O . LEU A 1 97 ? -3.836 4.689 14.748 1.00 95.62 97 LEU A O 1
ATOM 763 N N . SER A 1 98 ? -3.349 2.511 14.508 1.00 93.38 98 SER A N 1
ATOM 764 C CA . SER A 1 98 ? -4.739 2.063 14.727 1.00 93.38 98 SER A CA 1
ATOM 765 C C . SER A 1 98 ? -5.313 2.483 16.075 1.00 93.38 98 SER A C 1
ATOM 767 O O . SER A 1 98 ? -6.522 2.646 16.197 1.00 93.38 98 SER A O 1
ATOM 769 N N . ASP A 1 99 ? -4.453 2.646 17.080 1.00 92.56 99 ASP A N 1
ATOM 770 C CA . ASP A 1 99 ? -4.862 2.985 18.442 1.00 92.56 99 ASP A CA 1
ATOM 771 C C . ASP A 1 99 ? -4.877 4.515 18.672 1.00 92.56 99 ASP A C 1
ATOM 773 O O . ASP A 1 99 ? -5.413 4.981 19.677 1.00 92.56 99 ASP A O 1
ATOM 777 N N . LEU A 1 100 ? -4.280 5.299 17.762 1.00 94.56 100 LEU A N 1
ATOM 778 C CA . LEU A 1 100 ? -4.044 6.743 17.918 1.00 94.56 100 LEU A CA 1
ATOM 779 C C . LEU A 1 100 ? -4.747 7.617 16.873 1.00 94.56 100 LEU A C 1
ATOM 781 O O . LEU A 1 100 ? -4.999 8.789 17.146 1.00 94.56 100 LEU A O 1
ATOM 785 N N . ALA A 1 101 ? -5.000 7.087 15.678 1.00 93.62 101 ALA A N 1
ATOM 786 C CA . ALA A 1 101 ? -5.621 7.829 14.592 1.00 93.62 101 ALA A CA 1
ATOM 787 C C . ALA A 1 101 ? -7.109 8.071 14.864 1.00 93.62 101 ALA A C 1
ATOM 789 O O . ALA A 1 101 ? -7.832 7.186 15.317 1.00 93.62 101 ALA A O 1
ATOM 790 N N . ASP A 1 102 ? -7.573 9.271 14.529 1.00 95.38 102 ASP A N 1
ATOM 791 C CA . ASP A 1 102 ? -8.985 9.662 14.517 1.00 95.38 102 ASP A CA 1
ATOM 792 C C . ASP A 1 1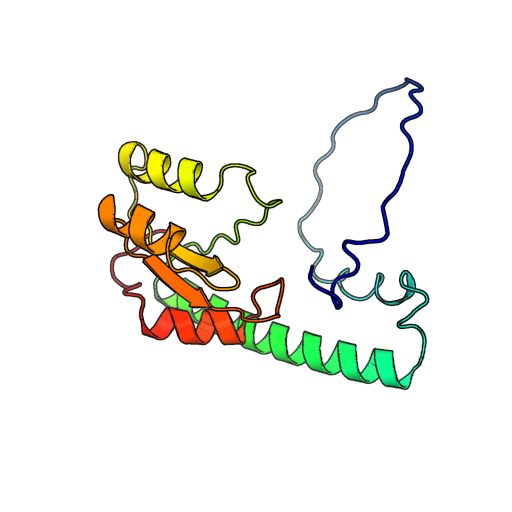02 ? -9.634 9.501 13.129 1.00 95.38 102 ASP A C 1
ATOM 794 O O . ASP A 1 102 ? -10.774 9.915 12.920 1.00 95.38 102 ASP A O 1
ATOM 798 N N . PHE A 1 103 ? -8.925 8.859 12.198 1.00 95.75 103 PHE A N 1
ATOM 799 C CA . PHE A 1 103 ? -9.340 8.587 10.825 1.00 95.75 103 PHE A CA 1
ATOM 800 C C . PHE A 1 103 ? -9.260 7.090 10.507 1.00 95.75 103 PHE A C 1
ATOM 802 O O . PHE A 1 103 ? -8.501 6.334 11.121 1.00 95.75 103 PHE A O 1
ATOM 809 N N . LYS A 1 104 ? -10.036 6.649 9.518 1.00 95.81 104 LYS A N 1
ATOM 810 C CA . LYS A 1 104 ? -10.017 5.273 9.023 1.00 95.81 104 LYS A CA 1
ATOM 811 C C . LYS A 1 104 ? -8.948 5.123 7.961 1.00 95.81 104 LYS A C 1
ATOM 813 O O . LYS A 1 104 ? -8.895 5.898 7.007 1.00 95.81 104 LYS A O 1
ATOM 818 N N . PHE A 1 105 ? -8.127 4.093 8.096 1.00 97.38 105 PHE A N 1
ATOM 819 C CA . PHE A 1 105 ? -7.129 3.789 7.090 1.00 97.38 105 PHE A CA 1
ATOM 820 C C . PHE A 1 105 ? -7.076 2.310 6.756 1.00 97.38 105 PHE A C 1
ATOM 822 O O . PHE A 1 105 ? -7.411 1.437 7.562 1.00 97.38 105 PHE A O 1
ATOM 829 N N . CYS A 1 106 ? -6.617 2.056 5.543 1.00 97.19 106 CYS A N 1
ATOM 830 C CA . CYS A 1 106 ? -6.342 0.733 5.028 1.00 97.19 106 CYS A CA 1
ATOM 831 C C . CYS A 1 106 ? -4.889 0.676 4.539 1.00 97.19 106 CYS A C 1
ATOM 833 O O . CYS A 1 106 ? -4.230 1.706 4.443 1.00 97.19 106 CYS A O 1
ATOM 835 N N . VAL A 1 107 ? -4.349 -0.524 4.320 1.00 97.38 107 VAL A N 1
ATOM 836 C CA . VAL A 1 107 ? -2.928 -0.702 3.990 1.00 97.38 107 VAL A CA 1
ATOM 837 C C . VAL A 1 107 ? -2.760 -1.680 2.838 1.00 97.38 107 VAL A C 1
ATOM 839 O O . VAL A 1 107 ? -3.246 -2.810 2.878 1.00 97.38 107 VAL A O 1
ATOM 842 N N . VAL A 1 108 ? -1.993 -1.276 1.832 1.00 96.88 108 VAL A N 1
ATOM 843 C CA . VAL A 1 108 ? -1.439 -2.192 0.833 1.00 96.88 108 VAL A CA 1
ATOM 844 C C . VAL A 1 108 ? -0.002 -2.513 1.236 1.00 96.88 108 VAL A C 1
ATOM 846 O O . VAL A 1 108 ? 0.854 -1.633 1.282 1.00 96.88 108 VAL A O 1
ATOM 849 N N . GLU A 1 109 ? 0.257 -3.774 1.566 1.00 95.12 109 GLU A N 1
ATOM 850 C CA . GLU A 1 109 ? 1.556 -4.251 2.042 1.00 95.12 109 GLU A CA 1
ATOM 851 C C . GLU A 1 109 ? 2.307 -4.927 0.887 1.00 95.12 109 GLU A C 1
ATOM 853 O O . GLU A 1 109 ? 1.710 -5.679 0.119 1.00 95.12 109 GLU A O 1
ATOM 858 N N . GLY A 1 110 ? 3.599 -4.629 0.733 1.00 92.12 110 GLY A N 1
ATOM 859 C CA . GLY A 1 110 ? 4.462 -5.262 -0.260 1.00 92.12 110 GLY A CA 1
ATOM 860 C C . GLY A 1 110 ? 5.618 -6.004 0.400 1.00 92.12 110 GLY A C 1
ATOM 861 O O . GLY A 1 110 ? 6.595 -5.373 0.805 1.00 92.12 110 GLY A O 1
ATOM 862 N N . ASP A 1 111 ? 5.546 -7.332 0.402 1.00 88.69 111 ASP A N 1
ATOM 863 C CA . ASP A 1 111 ? 6.588 -8.244 0.882 1.00 88.69 111 ASP A CA 1
ATOM 864 C C . ASP A 1 111 ? 6.936 -9.243 -0.237 1.00 88.69 111 ASP A C 1
ATOM 866 O O . ASP A 1 111 ? 6.133 -9.540 -1.127 1.00 88.69 111 ASP A O 1
ATOM 870 N N . LEU A 1 112 ? 8.162 -9.762 -0.213 1.00 82.56 112 LEU A N 1
ATOM 871 C CA . LEU A 1 112 ? 8.679 -10.695 -1.212 1.00 82.56 112 LEU A CA 1
ATOM 872 C C . LEU A 1 112 ? 7.896 -12.012 -1.199 1.00 82.56 112 LEU A C 1
ATOM 874 O O . LEU A 1 112 ? 7.542 -12.525 -2.261 1.00 82.56 112 LEU A O 1
ATOM 878 N N . GLU A 1 113 ? 7.631 -12.561 -0.008 1.00 73.31 113 GLU A N 1
ATOM 879 C CA . GLU A 1 113 ? 7.145 -13.943 0.119 1.00 73.31 113 GLU A CA 1
ATOM 880 C C . GLU A 1 113 ? 6.086 -14.176 1.205 1.00 73.31 113 GLU A C 1
ATOM 882 O O . GLU A 1 113 ? 5.337 -15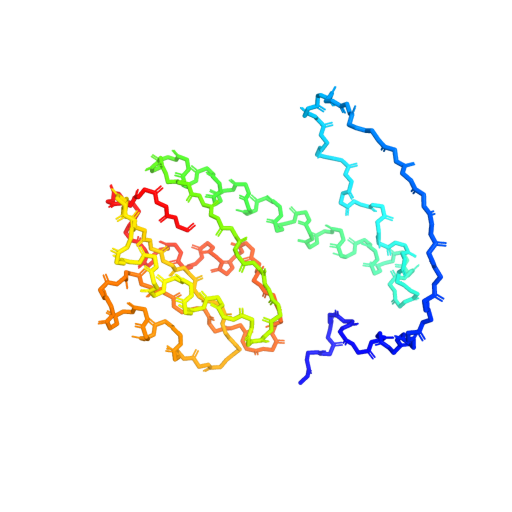.149 1.104 1.00 73.31 113 GLU A O 1
ATOM 887 N N . THR A 1 114 ? 5.996 -13.348 2.252 1.00 82.81 114 THR A N 1
ATOM 888 C CA . THR A 1 114 ? 5.143 -13.664 3.411 1.00 82.81 114 THR A CA 1
ATOM 889 C C . THR A 1 114 ? 3.960 -12.717 3.553 1.00 82.81 114 THR A C 1
ATOM 891 O O . THR A 1 114 ? 4.043 -11.564 3.171 1.00 82.81 114 THR A O 1
ATOM 894 N N . SER A 1 115 ? 2.851 -13.196 4.126 1.00 87.88 115 SER A N 1
ATOM 895 C CA . SER A 1 115 ? 1.699 -12.360 4.502 1.00 87.88 115 SER A CA 1
ATOM 896 C C . SER A 1 115 ? 1.783 -11.832 5.935 1.00 87.88 115 SER A C 1
ATOM 898 O O . SER A 1 115 ? 0.798 -11.322 6.464 1.00 87.88 115 SER A O 1
ATOM 900 N N . LYS A 1 116 ? 2.934 -11.998 6.604 1.00 90.75 116 LYS A N 1
ATOM 901 C CA . LYS A 1 116 ? 3.053 -11.812 8.058 1.00 90.75 116 LYS A CA 1
ATOM 902 C C . LYS A 1 116 ? 2.666 -10.406 8.493 1.00 90.75 116 LYS A C 1
ATOM 904 O O . LYS A 1 116 ? 1.976 -10.261 9.497 1.00 90.75 116 LYS A O 1
ATOM 909 N N . ASP A 1 117 ? 3.100 -9.392 7.753 1.00 92.88 117 ASP A N 1
ATOM 910 C CA . ASP A 1 117 ? 2.811 -8.006 8.102 1.00 92.88 117 ASP A CA 1
ATOM 911 C C . ASP A 1 117 ? 1.349 -7.644 7.810 1.00 92.88 117 ASP A C 1
ATOM 913 O O . ASP A 1 117 ? 0.688 -7.072 8.676 1.00 92.88 117 ASP A O 1
ATOM 917 N N . ALA A 1 118 ? 0.782 -8.089 6.684 1.00 94.19 118 ALA A N 1
ATOM 918 C CA . ALA A 1 118 ? -0.648 -7.928 6.417 1.00 94.19 118 ALA A CA 1
ATOM 919 C C . ALA A 1 118 ? -1.531 -8.629 7.471 1.00 94.19 118 ALA A C 1
ATOM 921 O O . ALA A 1 118 ? -2.537 -8.071 7.908 1.00 94.19 118 ALA A O 1
ATOM 922 N N . ASP A 1 119 ? -1.162 -9.833 7.914 1.00 95.62 119 ASP A N 1
ATOM 923 C CA . ASP A 1 119 ? -1.923 -10.596 8.912 1.00 95.62 119 ASP A CA 1
ATOM 924 C C . ASP A 1 119 ? -1.857 -9.951 10.302 1.00 95.62 119 ASP A C 1
ATOM 926 O O . ASP A 1 119 ? -2.861 -9.906 11.018 1.00 95.62 119 ASP A O 1
ATOM 930 N N . ARG A 1 120 ? -0.703 -9.384 10.667 1.00 96.19 120 ARG A N 1
ATOM 931 C CA . ARG A 1 120 ? -0.545 -8.585 11.889 1.00 96.19 120 ARG A CA 1
ATOM 932 C C . ARG A 1 120 ? -1.447 -7.351 11.896 1.00 96.19 120 ARG A C 1
ATOM 934 O O . ARG A 1 120 ? -2.119 -7.097 12.894 1.00 96.19 120 ARG A O 1
ATOM 941 N N . LEU A 1 121 ? -1.517 -6.632 10.776 1.00 96.44 121 LEU A N 1
ATOM 942 C CA . LEU A 1 121 ? -2.398 -5.471 10.626 1.00 96.44 121 LEU A CA 1
ATOM 943 C C . LEU A 1 121 ? -3.880 -5.875 10.708 1.00 96.44 121 LEU A C 1
ATOM 945 O O . LEU A 1 121 ? -4.651 -5.261 11.447 1.00 96.44 121 LEU A O 1
ATOM 949 N N . LYS A 1 122 ? -4.274 -6.970 10.047 1.00 96.25 122 LYS A N 1
ATOM 950 C CA . LYS A 1 122 ? -5.643 -7.512 10.139 1.00 96.25 122 LYS A CA 1
ATOM 951 C C . LYS A 1 122 ? -6.022 -7.929 11.555 1.00 96.25 122 LYS A C 1
ATOM 953 O O . LYS A 1 122 ? -7.157 -7.705 11.966 1.00 96.25 122 LYS A O 1
ATOM 958 N N . ALA A 1 123 ? -5.092 -8.502 12.321 1.00 96.19 123 ALA A N 1
ATOM 959 C CA . ALA A 1 123 ? -5.331 -8.868 13.719 1.00 96.19 123 ALA A CA 1
ATOM 960 C C . ALA A 1 123 ? -5.629 -7.647 14.614 1.00 96.19 123 ALA A C 1
ATOM 962 O O . ALA A 1 123 ? -6.290 -7.790 15.641 1.00 96.19 123 ALA A O 1
ATOM 963 N N . LYS A 1 124 ? -5.189 -6.450 14.204 1.00 94.81 124 LYS A N 1
ATOM 964 C CA . LYS A 1 124 ? -5.523 -5.154 14.816 1.00 94.81 124 LYS A CA 1
ATOM 965 C C . LYS A 1 124 ? -6.814 -4.525 14.271 1.00 94.81 124 LYS A C 1
ATOM 967 O O . LYS A 1 124 ? -7.187 -3.441 14.701 1.00 94.81 124 LYS A O 1
ATOM 972 N N . GLY A 1 125 ? -7.510 -5.194 13.350 1.00 93.81 125 GLY A N 1
ATOM 973 C CA . GLY A 1 125 ? -8.728 -4.686 12.714 1.00 93.81 125 GLY A CA 1
ATOM 974 C C . GLY A 1 125 ? -8.479 -3.726 11.548 1.00 93.81 125 GLY A C 1
ATOM 975 O O . GLY A 1 125 ? -9.431 -3.139 11.043 1.00 93.81 125 GLY A O 1
ATOM 976 N N . ILE A 1 126 ? -7.229 -3.574 11.099 1.00 95.75 126 ILE A N 1
ATOM 977 C CA . ILE A 1 126 ? -6.887 -2.751 9.934 1.00 95.75 126 ILE A CA 1
ATOM 978 C C . ILE A 1 126 ? -7.165 -3.564 8.667 1.00 95.75 126 ILE A C 1
ATOM 980 O O . ILE A 1 126 ? -6.708 -4.704 8.531 1.00 95.75 126 ILE A O 1
ATOM 984 N N . GLN A 1 127 ? -7.879 -2.980 7.704 1.00 95.94 127 GLN A N 1
ATOM 985 C CA . GLN A 1 127 ? -8.015 -3.585 6.383 1.00 95.94 127 GLN A CA 1
ATOM 986 C C . GLN A 1 127 ? -6.657 -3.567 5.678 1.00 95.94 127 GLN A C 1
ATOM 988 O O . GLN A 1 127 ? -6.152 -2.502 5.332 1.00 95.94 127 GLN A O 1
ATOM 993 N N . ALA A 1 128 ? -6.073 -4.744 5.454 1.00 96.69 128 ALA A N 1
ATOM 994 C CA . ALA A 1 128 ? -4.787 -4.868 4.781 1.00 96.69 128 ALA A CA 1
ATOM 995 C C . ALA A 1 128 ? -4.829 -5.874 3.624 1.00 96.69 128 ALA A C 1
ATOM 997 O O . ALA A 1 128 ? -5.392 -6.966 3.760 1.00 96.69 128 ALA A O 1
ATOM 998 N N . HIS A 1 129 ? -4.187 -5.538 2.505 1.00 96.38 129 HIS A N 1
ATOM 999 C CA . HIS A 1 129 ? -4.004 -6.441 1.371 1.00 96.38 129 HIS A CA 1
ATOM 1000 C C . HIS A 1 129 ? -2.520 -6.666 1.083 1.00 96.38 129 HIS A C 1
ATOM 1002 O O . HIS A 1 129 ? -1.753 -5.717 0.957 1.00 96.38 129 HIS A O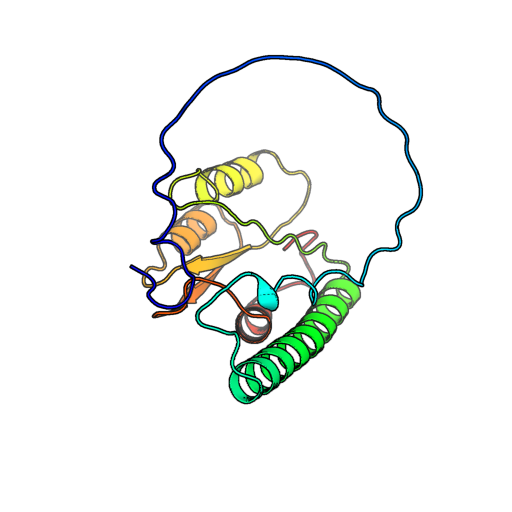 1
ATOM 1008 N N . GLN A 1 130 ? -2.136 -7.937 0.970 1.00 95.25 130 GLN A N 1
ATOM 1009 C CA . GLN A 1 130 ? -0.771 -8.357 0.680 1.00 95.25 130 GLN A CA 1
ATOM 1010 C C . GLN A 1 130 ? -0.528 -8.372 -0.828 1.00 95.25 130 GLN A C 1
ATOM 1012 O O . GLN A 1 130 ? -1.218 -9.082 -1.559 1.00 95.25 130 GLN A O 1
ATOM 1017 N N . ILE A 1 131 ? 0.527 -7.706 -1.272 1.00 94.44 131 ILE A N 1
ATOM 1018 C CA . ILE A 1 131 ? 1.138 -7.891 -2.583 1.00 94.44 131 ILE A CA 1
ATOM 1019 C C . ILE A 1 131 ? 2.389 -8.740 -2.385 1.00 94.44 131 ILE A C 1
ATOM 1021 O O . ILE A 1 131 ? 3.325 -8.328 -1.705 1.00 94.44 131 ILE A O 1
ATOM 1025 N N . GLN A 1 132 ? 2.416 -9.927 -2.986 1.00 89.44 132 GLN A N 1
ATOM 1026 C CA . GLN A 1 132 ? 3.640 -10.724 -3.071 1.00 89.44 132 GLN A CA 1
ATOM 1027 C C . GLN A 1 132 ? 4.439 -10.261 -4.285 1.00 89.44 132 GLN A C 1
ATOM 1029 O O . GLN A 1 132 ? 4.036 -10.494 -5.427 1.00 89.44 132 GLN A O 1
ATOM 1034 N N . THR A 1 133 ? 5.560 -9.586 -4.047 1.00 84.56 133 THR A N 1
ATOM 1035 C CA . THR A 1 133 ? 6.389 -9.027 -5.126 1.00 84.56 133 THR A CA 1
ATOM 1036 C C . THR A 1 133 ? 7.298 -10.076 -5.774 1.00 84.56 133 THR A C 1
ATOM 1038 O O . THR A 1 133 ? 7.871 -9.837 -6.842 1.00 84.56 133 THR A O 1
ATOM 1041 N N . GLY A 1 134 ? 7.421 -11.260 -5.162 1.00 84.88 134 GLY A N 1
ATOM 1042 C CA . GLY A 1 134 ? 8.246 -12.359 -5.650 1.00 84.88 134 GLY A CA 1
ATOM 1043 C C . GLY A 1 134 ? 9.724 -11.988 -5.606 1.00 84.88 134 GLY A C 1
ATOM 1044 O O . GLY A 1 134 ? 10.323 -11.922 -4.541 1.00 84.88 134 GLY A O 1
ATOM 1045 N N . SER A 1 135 ? 10.335 -11.742 -6.767 1.00 81.12 135 SER A N 1
ATOM 1046 C CA . SER A 1 135 ? 11.731 -11.287 -6.855 1.00 81.12 135 SER A CA 1
ATOM 1047 C C . SER A 1 135 ? 11.884 -9.766 -6.942 1.00 81.12 135 SER A C 1
ATOM 1049 O O . SER A 1 135 ? 13.010 -9.271 -6.860 1.00 81.12 135 SER A O 1
ATOM 1051 N N . ALA A 1 136 ? 10.790 -9.023 -7.139 1.00 81.75 136 ALA A N 1
ATOM 1052 C CA . ALA A 1 136 ? 10.837 -7.570 -7.233 1.00 81.75 136 ALA A CA 1
ATOM 1053 C C . ALA A 1 136 ? 11.038 -6.951 -5.845 1.00 81.75 136 ALA A C 1
ATOM 1055 O O . ALA A 1 136 ? 10.370 -7.313 -4.881 1.00 81.75 136 ALA A O 1
ATOM 1056 N N . CYS A 1 137 ? 11.955 -5.992 -5.740 1.00 81.25 137 CYS A N 1
ATOM 1057 C CA . CYS A 1 137 ? 12.232 -5.283 -4.487 1.00 81.25 137 CYS A CA 1
ATOM 1058 C C . CYS A 1 137 ? 11.585 -3.896 -4.395 1.00 81.25 137 CYS A C 1
ATOM 1060 O O . CYS A 1 137 ? 11.960 -3.101 -3.537 1.00 81.25 137 CYS A O 1
ATOM 1062 N N . HIS A 1 138 ? 10.622 -3.608 -5.268 1.00 87.50 138 HIS A N 1
ATOM 1063 C CA . HIS A 1 138 ? 9.773 -2.426 -5.197 1.00 87.50 138 HIS A CA 1
ATOM 1064 C C . HIS A 1 138 ? 8.348 -2.781 -5.630 1.00 87.50 138 HIS A C 1
ATOM 1066 O O . HIS A 1 138 ? 8.132 -3.804 -6.282 1.00 87.50 138 HIS A O 1
ATOM 1072 N N . LEU A 1 139 ? 7.402 -1.912 -5.278 1.00 91.50 139 LEU A N 1
ATOM 1073 C CA . LEU A 1 139 ? 6.042 -1.929 -5.804 1.00 91.50 139 LEU A CA 1
ATOM 1074 C C . LEU A 1 139 ? 5.953 -1.000 -7.013 1.00 91.50 139 LEU A C 1
ATOM 1076 O O . LEU A 1 139 ? 6.430 0.135 -6.959 1.00 91.50 139 LEU A O 1
ATOM 1080 N N . ASP A 1 140 ? 5.325 -1.477 -8.083 1.00 93.50 140 ASP A N 1
ATOM 1081 C CA . ASP A 1 140 ? 4.966 -0.654 -9.235 1.00 93.50 140 ASP A CA 1
ATOM 1082 C C . ASP A 1 140 ? 3.473 -0.275 -9.203 1.00 93.50 140 ASP A C 1
ATOM 1084 O O . ASP A 1 140 ? 2.676 -0.794 -8.412 1.00 93.50 140 ASP A O 1
ATOM 1088 N N . ALA A 1 141 ? 3.075 0.657 -10.068 1.00 95.00 141 ALA A N 1
ATOM 1089 C CA . ALA A 1 141 ? 1.704 1.147 -10.119 1.00 95.00 141 ALA A CA 1
ATOM 1090 C C . ALA A 1 141 ? 0.696 0.068 -10.548 1.00 95.00 141 ALA A C 1
ATOM 1092 O O . ALA A 1 141 ? -0.451 0.112 -10.107 1.00 95.00 141 ALA A O 1
ATOM 1093 N N . PHE A 1 142 ? 1.102 -0.919 -11.353 1.00 95.00 142 PHE A N 1
ATOM 1094 C CA . PHE A 1 142 ? 0.226 -2.017 -11.771 1.00 95.00 142 PHE A CA 1
ATOM 1095 C C . PHE A 1 142 ? -0.060 -2.976 -10.611 1.00 95.00 142 PHE A C 1
ATOM 1097 O O . PHE A 1 142 ? -1.177 -3.480 -10.484 1.00 95.00 142 PHE A O 1
ATOM 1104 N N . MET A 1 143 ? 0.939 -3.242 -9.768 1.00 95.69 143 MET A N 1
ATOM 1105 C CA . MET A 1 143 ? 0.791 -4.037 -8.551 1.00 95.69 143 MET A CA 1
ATOM 1106 C C . MET A 1 143 ? -0.189 -3.367 -7.592 1.00 95.69 143 MET A C 1
ATOM 1108 O O . MET A 1 143 ? -1.142 -4.009 -7.149 1.00 95.69 143 MET A O 1
ATOM 1112 N N . VAL A 1 144 ? -0.003 -2.066 -7.338 1.00 96.69 144 VAL A N 1
ATOM 1113 C CA . VAL A 1 144 ? -0.918 -1.286 -6.494 1.00 96.69 144 VAL A CA 1
ATOM 1114 C C . VAL A 1 144 ? -2.318 -1.278 -7.098 1.00 96.69 144 VAL A C 1
ATOM 1116 O O . VAL A 1 144 ? -3.265 -1.624 -6.404 1.00 96.69 144 VAL A O 1
ATOM 1119 N N . HIS A 1 145 ? -2.453 -1.003 -8.399 1.00 96.50 145 HIS A N 1
ATOM 1120 C CA . HIS A 1 145 ? -3.744 -0.996 -9.090 1.00 96.50 145 HIS A CA 1
ATOM 1121 C C . HIS A 1 145 ? -4.535 -2.288 -8.846 1.00 96.50 145 HIS A C 1
ATOM 1123 O O . HIS A 1 145 ? -5.711 -2.251 -8.501 1.00 96.50 145 HIS A O 1
ATOM 1129 N N . LYS A 1 146 ? -3.877 -3.447 -8.975 1.00 96.00 146 LYS A N 1
ATOM 1130 C CA . LYS A 1 146 ? -4.491 -4.758 -8.716 1.00 96.00 146 LYS A CA 1
ATOM 1131 C C . LYS A 1 146 ? -4.916 -4.937 -7.261 1.00 96.00 146 LYS A C 1
ATOM 1133 O O . LYS A 1 146 ? -5.972 -5.516 -7.010 1.00 96.00 146 LYS A O 1
ATOM 1138 N N . ALA A 1 147 ? -4.109 -4.463 -6.315 1.00 95.88 147 ALA A N 1
ATOM 1139 C CA . ALA A 1 147 ? -4.450 -4.523 -4.900 1.00 95.88 147 ALA A CA 1
ATOM 1140 C C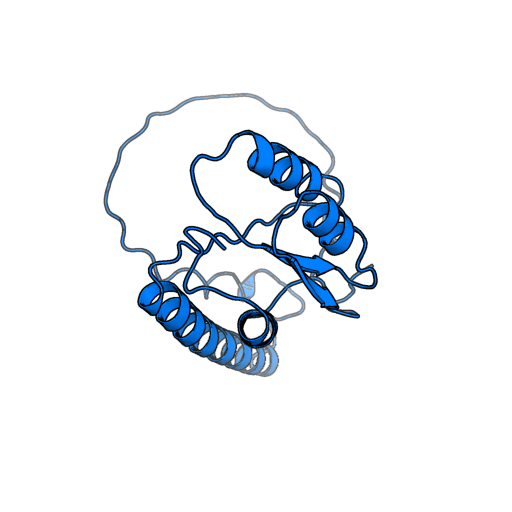 . ALA A 1 147 ? -5.692 -3.684 -4.580 1.00 95.88 147 ALA A C 1
ATOM 1142 O O . ALA A 1 147 ? -6.532 -4.154 -3.821 1.00 95.88 147 ALA A O 1
ATOM 1143 N N . LEU A 1 148 ? -5.863 -2.516 -5.213 1.00 95.31 148 LEU A N 1
ATOM 1144 C CA . LEU A 1 148 ? -7.015 -1.636 -4.971 1.00 95.31 148 LEU A CA 1
ATOM 1145 C C . LEU A 1 148 ? -8.365 -2.302 -5.264 1.00 95.31 148 LEU A C 1
ATOM 1147 O O . LEU A 1 148 ? -9.326 -2.025 -4.559 1.00 95.31 148 LEU A O 1
ATOM 1151 N N . HIS A 1 149 ? -8.439 -3.260 -6.195 1.00 94.62 149 HIS A N 1
ATOM 1152 C CA . HIS A 1 149 ? -9.670 -4.039 -6.440 1.00 94.62 149 HIS A CA 1
ATOM 1153 C C . HIS A 1 149 ? -10.103 -4.921 -5.256 1.00 94.62 149 HIS A C 1
ATOM 1155 O O . HIS A 1 149 ? -11.215 -5.441 -5.250 1.00 94.62 149 HIS A O 1
ATOM 1161 N N . HIS A 1 150 ? -9.229 -5.120 -4.269 1.00 94.62 150 HIS A N 1
ATOM 1162 C CA . HIS A 1 150 ? -9.507 -5.871 -3.042 1.00 94.62 150 HIS A CA 1
ATOM 1163 C C . HIS A 1 150 ? -9.694 -4.957 -1.822 1.00 94.62 150 HIS A C 1
ATOM 1165 O O . HIS A 1 150 ? -9.845 -5.452 -0.701 1.00 94.62 150 HIS A O 1
ATOM 1171 N N . MET A 1 151 ? -9.642 -3.642 -2.028 1.00 94.00 151 MET A N 1
ATOM 1172 C CA . MET A 1 151 ? -9.764 -2.634 -0.985 1.00 94.00 151 MET A CA 1
ATOM 1173 C C . MET A 1 151 ? -11.143 -1.980 -1.071 1.00 94.00 151 MET A C 1
ATOM 1175 O O . MET A 1 151 ? -11.665 -1.755 -2.159 1.00 94.00 151 MET A O 1
ATOM 1179 N N . ASP A 1 152 ? -11.733 -1.685 0.084 1.00 93.56 152 ASP A N 1
ATOM 1180 C CA . ASP A 1 152 ? -12.958 -0.892 0.173 1.00 93.56 152 ASP A CA 1
ATOM 1181 C C . ASP A 1 152 ? -12.533 0.540 0.480 1.00 93.56 152 ASP A C 1
ATOM 1183 O O . ASP A 1 152 ? -12.175 0.853 1.614 1.00 93.56 152 ASP A O 1
ATOM 1187 N N . LEU A 1 153 ? -12.495 1.381 -0.552 1.00 95.56 153 LEU A N 1
ATOM 1188 C CA . LEU A 1 153 ? -12.069 2.772 -0.423 1.00 95.56 153 LEU A CA 1
ATOM 1189 C C . LEU A 1 153 ? -13.223 3.717 -0.068 1.00 95.56 153 LEU A C 1
ATOM 1191 O O . LEU A 1 153 ? -12.954 4.816 0.402 1.00 95.56 153 LEU A O 1
ATOM 1195 N N . ASP A 1 154 ? -14.485 3.301 -0.229 1.00 94.69 154 ASP A N 1
ATOM 1196 C CA . ASP A 1 154 ? -15.656 4.158 0.024 1.00 94.69 154 ASP A CA 1
ATOM 1197 C C . ASP A 1 154 ? -15.765 4.587 1.497 1.00 94.69 154 ASP A C 1
ATOM 1199 O O . ASP A 1 154 ? -16.391 5.595 1.823 1.00 94.69 154 ASP A O 1
ATOM 1203 N N . ASN A 1 155 ? -15.161 3.809 2.400 1.00 92.31 155 ASN A N 1
ATOM 1204 C CA . ASN A 1 155 ? -15.236 3.996 3.847 1.00 92.31 155 ASN A CA 1
ATOM 1205 C C . ASN A 1 155 ? -13.887 4.342 4.497 1.00 92.31 155 ASN A C 1
ATOM 1207 O O . ASN A 1 155 ? -13.767 4.212 5.721 1.00 92.31 155 ASN A O 1
ATOM 1211 N N . MET A 1 156 ? -12.886 4.737 3.708 1.00 96.69 156 MET A N 1
ATOM 1212 C CA . MET A 1 156 ? -11.531 5.035 4.179 1.00 96.69 156 MET A CA 1
ATOM 1213 C C . MET A 1 156 ? -11.195 6.510 3.982 1.00 96.69 156 MET A C 1
ATOM 1215 O O . MET A 1 156 ? -11.638 7.132 3.026 1.00 96.69 156 MET A O 1
ATOM 1219 N N . ASP A 1 157 ? -10.372 7.056 4.873 1.00 97.50 157 ASP A N 1
ATOM 1220 C CA . ASP A 1 157 ? -9.829 8.411 4.752 1.00 97.50 157 ASP A CA 1
ATOM 1221 C C . ASP A 1 157 ? -8.401 8.376 4.178 1.00 97.50 157 ASP A C 1
ATOM 1223 O O . ASP A 1 157 ? -7.984 9.273 3.441 1.00 97.50 157 ASP A O 1
ATOM 1227 N N . VAL A 1 158 ? -7.638 7.325 4.512 1.00 97.69 158 VAL A N 1
ATOM 1228 C CA . VAL A 1 158 ? -6.222 7.163 4.148 1.00 97.69 158 VAL A CA 1
ATOM 1229 C C . VAL A 1 158 ? -5.936 5.738 3.652 1.00 97.69 158 VAL A C 1
ATOM 1231 O O . VAL A 1 158 ? -6.500 4.765 4.158 1.00 97.69 158 VAL A O 1
ATOM 1234 N N . CYS A 1 159 ? -5.043 5.602 2.671 1.00 95.88 159 CYS A N 1
ATOM 1235 C CA . CYS A 1 159 ? -4.528 4.321 2.178 1.00 95.88 159 CYS A CA 1
ATOM 1236 C C . CYS A 1 159 ? -3.004 4.337 2.034 1.00 95.88 159 CYS A 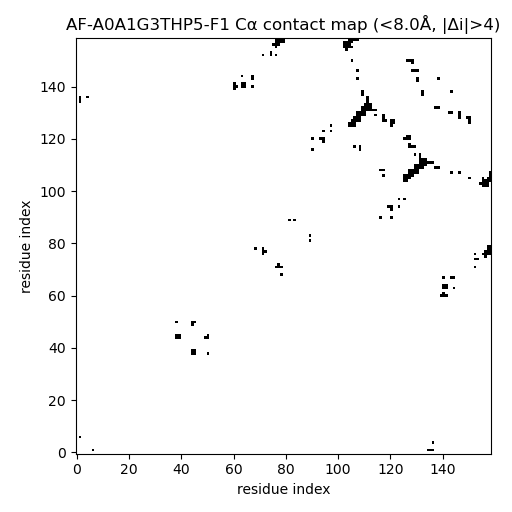C 1
ATOM 1238 O O . CYS A 1 159 ? -2.463 5.373 1.583 1.00 95.88 159 CYS A O 1
#

Foldseek 3Di:
DQPPPPPPPDPDDDDDDDDDDDDDDDDDDDDPDDPLPCQPVDPVQPDPVSSVVVVVVVVVLVVLVVVVVVVCVVLLAAEDDDDDDPPPCPLVVLLVCLVPDPFAEAEEDEDQDDCVSVVSCVVSVHHYDYQRPNSDPDDTSVSVVVRVVVDDSNRGHYD

Mean predicted aligned error: 12.73 Å

Sequence (159 aa):
MCKDCGCSIVEHSHSHKESHSHKHHHGNSHEHQKTHEHLHDNPQLNDPKTISVITKILDKNDKEAGHNREHFNSHSVLCINLMSSPGSGKTALLESLSDLADFKFCVVEGDLETSKDADRLKAKGIQAHQIQTGSACHLDAFMVHKALHHMDLDNMDVC

Nearest PDB structures (foldseek):
  4lps-assembly2_B  TM=9.763E-01  e=5.638E-10  Helicobacter pylori 26695
  2hf9-assembly1_A  TM=9.027E-01  e=5.858E-07  Methanocaldococcus jannaschii
  2wsm-assembly1_A  TM=8.553E-01  e=8.183E-06  Archaeoglobus fulgidus DSM 4304
  8bj2-assembly1_B  TM=5.222E-01  e=8.180E-01  Medicago truncatula
  3dzz-assembly1_B  TM=5.569E-01  e=1.058E+00  Lactobacillus delbrueckii subsp. bulgaricus ATCC BAA-365

Radius of gyration: 19.2 Å; Cα contacts (8 Å, |Δi|>4): 139; chains: 1; bounding box: 51×44×45 Å